Protein AF-A0A5D0RJW7-F1 (afdb_monomer)

Foldseek 3Di:
DDDDDPDDPVRVVQVVLLVVLVVVCVVQLQVLLQVLCVVPPQFFFKWKWKDDPPAHSQETAAIFTDTPDPVCRVVSRVSSVVSSVVVVHHHDHDPHDIDMDMDGDPRHDDPPPDDDDDDDDD

Secondary structure (DSSP, 8-state):
---PPPPPHHHHHHHHHHHHHHHHHHHHHHHHHHHHHHHSTTTEEEEEEEEETT--TTEESEEEEEES-TTTHHHHHHHHHHHHHHTTPEE---SS-EEEEEEEPTT---TT----------

Solvent-accessible surface area (backbone atoms only — not comparable to full-atom values): 7274 Å² total; per-residue (Å²): 132,87,83,70,78,78,79,51,71,68,56,52,52,50,54,50,49,42,52,51,32,52,54,49,50,52,54,51,52,46,52,51,44,53,54,48,31,72,75,38,71,71,36,48,36,31,39,30,44,26,34,36,88,87,47,55,64,56,40,34,31,48,68,47,57,40,50,76,48,78,84,52,35,63,61,51,29,56,51,51,50,51,53,42,40,74,74,63,40,42,80,55,75,62,101,62,76,65,51,77,50,77,45,74,47,90,85,33,82,68,89,80,82,81,74,80,85,74,88,75,91,129

Organism: NCBI:txid2603819

pLDDT: mean 83.65, std 17.97, range [31.31, 97.5]

Nearest PDB structures (foldseek):
  5h7f-assembly1_A  TM=4.406E-01  e=9.022E-01  Deinococcus radiodurans
  5khu-assembly1_T  TM=3.159E-01  e=3.337E+00  Homo sapiens
  8gkr-assembly1_A  TM=2.717E-01  e=6.418E+00  Homo sapiens
  4j9p-assembly1_A  TM=2.470E-01  e=7.809E+00  Homo sapiens

Mean predicted aligned error: 9.08 Å

Structure (mmCIF, N/CA/C/O backbone):
data_AF-A0A5D0RJW7-F1
#
_entry.id   AF-A0A5D0RJW7-F1
#
loop_
_atom_site.group_PDB
_atom_site.id
_atom_site.type_symbol
_atom_site.label_atom_id
_atom_site.label_alt_id
_atom_site.label_comp_id
_atom_site.label_asym_id
_atom_site.label_entity_id
_atom_site.label_seq_id
_atom_site.pdbx_PDB_ins_code
_atom_site.Cartn_x
_atom_site.Cartn_y
_atom_site.Cartn_z
_atom_site.occupancy
_atom_site.B_iso_or_equiv
_atom_site.auth_seq_id
_atom_site.auth_comp_id
_atom_site.auth_asym_id
_atom_site.auth_atom_id
_atom_site.pdbx_PDB_model_num
ATOM 1 N N . MET A 1 1 ? 12.163 27.882 -30.415 1.00 53.66 1 MET A N 1
ATOM 2 C CA . MET A 1 1 ? 11.330 26.665 -30.346 1.00 53.66 1 MET A CA 1
ATOM 3 C C . MET A 1 1 ? 12.284 25.539 -29.986 1.00 53.66 1 MET A C 1
ATOM 5 O O . MET A 1 1 ? 13.152 25.247 -30.793 1.00 53.66 1 MET A O 1
ATOM 9 N N . HIS A 1 2 ? 12.280 25.053 -28.742 1.00 59.81 2 HIS A N 1
ATOM 10 C CA . HIS A 1 2 ? 13.151 23.931 -28.382 1.00 59.81 2 HIS A CA 1
ATOM 11 C C . HIS A 1 2 ? 12.523 22.651 -28.927 1.00 59.81 2 HIS A C 1
ATOM 13 O O . HIS A 1 2 ? 11.509 22.196 -28.402 1.00 59.81 2 HIS A O 1
ATOM 19 N N . ASP A 1 3 ? 13.112 22.117 -29.996 1.00 64.56 3 ASP A N 1
ATOM 20 C CA . ASP A 1 3 ? 12.863 20.753 -30.449 1.00 64.56 3 ASP A CA 1
ATOM 21 C C . ASP A 1 3 ? 13.420 19.806 -29.385 1.00 64.56 3 ASP A C 1
ATOM 23 O O . ASP A 1 3 ? 14.631 19.616 -29.262 1.00 64.56 3 ASP A O 1
ATOM 27 N N . TYR A 1 4 ? 12.539 19.270 -28.544 1.00 67.06 4 TYR A N 1
ATOM 28 C CA . TYR A 1 4 ? 12.910 18.153 -27.689 1.00 67.06 4 TYR A CA 1
ATOM 29 C C . TYR A 1 4 ? 12.936 16.900 -28.561 1.00 67.06 4 TYR A C 1
ATOM 31 O O . TYR A 1 4 ? 11.936 16.624 -29.230 1.00 67.06 4 TYR A O 1
ATOM 39 N N . PRO A 1 5 ? 14.037 16.128 -28.563 1.00 74.12 5 PRO A N 1
ATOM 40 C CA . PRO A 1 5 ? 14.087 14.898 -29.333 1.00 74.12 5 PRO A CA 1
ATOM 41 C C . PRO A 1 5 ? 12.925 13.982 -28.916 1.00 74.12 5 PRO A C 1
ATOM 43 O O . PRO A 1 5 ? 12.584 13.919 -27.725 1.00 74.12 5 PRO A O 1
ATOM 46 N N . PRO A 1 6 ? 12.291 13.280 -29.872 1.00 78.88 6 PRO A N 1
ATOM 47 C CA . PRO A 1 6 ? 11.218 12.351 -29.558 1.00 78.88 6 PRO A CA 1
ATOM 48 C C . PRO A 1 6 ? 11.722 11.296 -28.568 1.00 78.88 6 PRO A C 1
ATOM 50 O O . PRO A 1 6 ? 12.858 10.828 -28.657 1.00 78.88 6 PRO A O 1
ATOM 53 N N . ARG A 1 7 ? 10.879 10.937 -27.592 1.00 84.06 7 ARG A N 1
ATOM 54 C CA . ARG A 1 7 ? 11.233 9.944 -26.566 1.00 84.06 7 ARG A CA 1
ATOM 55 C C . ARG A 1 7 ? 11.632 8.625 -27.228 1.00 84.06 7 ARG A C 1
ATOM 57 O O . ARG A 1 7 ? 10.926 8.150 -28.117 1.00 84.06 7 ARG A O 1
ATOM 64 N N . SER A 1 8 ? 12.725 8.022 -26.758 1.00 90.62 8 SER A N 1
ATOM 65 C CA . SER A 1 8 ? 13.155 6.710 -27.243 1.00 90.62 8 SER A CA 1
ATOM 66 C C . SER A 1 8 ? 12.098 5.634 -26.938 1.00 90.62 8 SER A C 1
ATOM 68 O O . SER A 1 8 ? 11.347 5.773 -25.964 1.00 90.62 8 SER A O 1
ATOM 70 N N . PRO A 1 9 ? 12.048 4.533 -27.711 1.00 91.50 9 PRO A N 1
ATOM 71 C CA . PRO A 1 9 ? 11.158 3.406 -27.422 1.00 91.50 9 PRO A CA 1
ATOM 72 C C . PRO A 1 9 ? 11.332 2.856 -26.001 1.00 91.50 9 PRO A C 1
ATOM 74 O O . PRO A 1 9 ? 10.349 2.560 -25.329 1.00 91.50 9 PRO A O 1
ATOM 77 N N . GLU A 1 10 ? 12.572 2.798 -25.511 1.00 90.38 10 GLU A N 1
ATOM 78 C CA . GLU A 1 10 ? 12.890 2.380 -24.141 1.00 90.38 10 GLU A CA 1
ATOM 79 C C . GLU A 1 10 ? 12.276 3.314 -23.095 1.00 90.38 10 GLU A C 1
ATOM 81 O O . GLU A 1 10 ? 11.692 2.855 -22.115 1.00 90.38 10 GLU A O 1
ATOM 86 N N . THR A 1 11 ? 12.341 4.629 -23.330 1.00 90.25 11 THR A N 1
ATOM 87 C CA . THR A 1 11 ? 11.723 5.625 -22.444 1.00 90.25 11 THR A CA 1
ATOM 88 C C . THR A 1 11 ? 10.208 5.449 -22.413 1.00 90.25 11 THR A C 1
ATOM 90 O O . THR A 1 11 ? 9.604 5.478 -21.343 1.00 90.25 11 THR A O 1
ATOM 93 N N . LEU A 1 12 ? 9.579 5.238 -23.572 1.00 91.62 12 LEU A N 1
ATOM 94 C CA . LEU A 1 12 ? 8.136 5.006 -23.655 1.00 91.62 12 LEU A CA 1
ATOM 95 C C . LEU A 1 12 ? 7.730 3.713 -22.936 1.00 91.62 12 LEU A C 1
ATOM 97 O O . LEU A 1 12 ? 6.755 3.716 -22.186 1.00 91.62 12 LEU A O 1
ATOM 101 N N . ALA A 1 13 ? 8.502 2.637 -23.102 1.00 92.00 13 ALA A N 1
ATOM 102 C CA . ALA A 1 13 ? 8.278 1.376 -22.405 1.00 92.00 13 ALA A CA 1
ATOM 103 C C . ALA A 1 13 ? 8.432 1.527 -20.882 1.00 92.00 13 ALA A C 1
ATOM 105 O O . ALA A 1 13 ? 7.608 1.014 -20.127 1.00 92.00 13 ALA A O 1
ATOM 106 N N . ALA A 1 14 ? 9.443 2.264 -20.412 1.00 89.62 14 ALA A N 1
ATOM 107 C CA . ALA A 1 14 ? 9.614 2.571 -18.993 1.00 89.62 14 ALA A CA 1
ATOM 108 C C . ALA A 1 14 ? 8.425 3.369 -18.436 1.00 89.62 14 ALA A C 1
ATOM 110 O O . ALA A 1 14 ? 7.860 2.984 -17.418 1.00 89.62 14 ALA A O 1
ATOM 111 N N . MET A 1 15 ? 7.977 4.413 -19.141 1.00 90.75 15 MET A N 1
ATOM 112 C CA . MET A 1 15 ? 6.802 5.196 -18.743 1.00 90.75 15 MET A CA 1
ATOM 113 C C . MET A 1 15 ? 5.535 4.340 -18.639 1.00 90.75 15 MET A C 1
ATOM 115 O O . MET A 1 15 ? 4.738 4.534 -17.718 1.00 90.75 15 MET A O 1
ATOM 119 N N . GLU A 1 16 ? 5.336 3.400 -19.566 1.00 92.38 16 GLU A N 1
ATOM 120 C CA . GLU A 1 16 ? 4.169 2.519 -19.537 1.00 92.38 16 GLU A CA 1
ATOM 121 C C . GLU A 1 16 ? 4.241 1.515 -18.382 1.00 92.38 16 GLU A C 1
ATOM 123 O O . GLU A 1 16 ? 3.237 1.317 -17.698 1.00 92.38 16 GLU A O 1
ATOM 128 N N . ARG A 1 17 ? 5.425 0.962 -18.077 1.00 92.50 17 ARG A N 1
ATOM 129 C CA . ARG A 1 17 ? 5.624 0.119 -16.883 1.00 92.50 17 ARG A CA 1
ATOM 130 C C . ARG A 1 17 ? 5.322 0.879 -15.596 1.00 92.50 17 ARG A C 1
ATOM 132 O O . ARG A 1 17 ? 4.529 0.400 -14.787 1.00 92.50 17 ARG A O 1
ATOM 139 N N . THR A 1 18 ? 5.831 2.100 -15.452 1.00 90.69 18 THR A N 1
ATOM 140 C CA . THR A 1 18 ? 5.548 2.941 -14.282 1.00 90.69 18 THR A CA 1
ATOM 141 C C . THR A 1 18 ? 4.065 3.281 -14.163 1.00 90.69 18 THR A C 1
ATOM 143 O O . THR A 1 18 ? 3.506 3.262 -13.063 1.00 90.69 18 THR A O 1
ATOM 146 N N . ARG A 1 19 ? 3.381 3.550 -15.283 1.00 91.00 19 ARG A N 1
ATOM 147 C CA .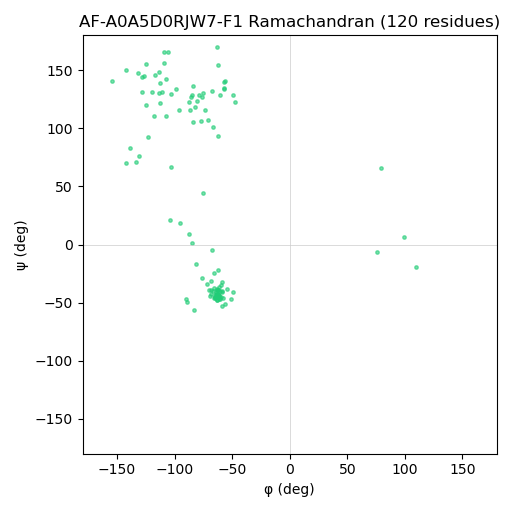 ARG A 1 19 ? 1.929 3.771 -15.292 1.00 91.00 19 ARG A CA 1
ATOM 148 C C . ARG A 1 19 ? 1.166 2.512 -14.879 1.00 91.00 19 ARG A C 1
ATOM 150 O O . ARG A 1 19 ? 0.229 2.615 -14.087 1.00 91.00 19 ARG A O 1
ATOM 157 N N . ALA A 1 20 ? 1.541 1.349 -15.406 1.00 94.25 20 ALA A N 1
ATOM 158 C CA . ALA A 1 20 ? 0.926 0.073 -15.057 1.00 94.25 20 ALA A CA 1
ATOM 159 C C . ALA A 1 20 ? 1.111 -0.238 -13.566 1.00 94.25 20 ALA A C 1
ATOM 161 O O . ALA A 1 20 ? 0.139 -0.554 -12.880 1.00 94.25 20 ALA A O 1
ATOM 162 N N . ALA A 1 21 ? 2.320 -0.041 -13.040 1.00 93.44 21 ALA A N 1
ATOM 163 C CA . ALA A 1 21 ? 2.610 -0.215 -11.625 1.00 93.44 21 ALA A CA 1
ATOM 164 C C . ALA A 1 21 ? 1.817 0.769 -10.748 1.00 93.44 21 ALA A C 1
ATOM 166 O O . ALA A 1 21 ? 1.274 0.374 -9.722 1.00 93.44 21 ALA A O 1
ATOM 167 N N . GLY A 1 22 ? 1.655 2.026 -11.176 1.00 92.38 22 GLY A N 1
ATOM 168 C CA . GLY A 1 22 ? 0.793 2.995 -10.492 1.00 92.38 22 GLY A CA 1
ATOM 169 C C . GLY A 1 22 ? -0.662 2.526 -10.375 1.00 92.38 22 GLY A C 1
ATOM 170 O O . GLY A 1 22 ? -1.231 2.569 -9.287 1.00 92.38 22 GLY A O 1
ATOM 171 N N . LYS A 1 23 ? -1.243 2.003 -11.462 1.00 94.19 23 LYS A N 1
ATOM 172 C CA . LYS A 1 23 ? -2.606 1.438 -11.448 1.00 94.19 23 LYS A CA 1
ATOM 173 C C . LYS A 1 23 ? -2.715 0.209 -10.544 1.00 94.19 23 LYS A C 1
ATOM 175 O O . LYS A 1 23 ? -3.700 0.073 -9.822 1.00 94.19 23 LYS A O 1
ATOM 180 N N . GLN A 1 24 ? -1.710 -0.667 -10.567 1.00 95.94 24 GLN A N 1
ATOM 181 C CA . GLN A 1 24 ? -1.676 -1.839 -9.694 1.00 95.94 24 GLN A CA 1
ATOM 182 C C . GLN A 1 24 ? -1.614 -1.423 -8.221 1.00 95.94 24 GLN A C 1
ATOM 184 O O . GLN A 1 24 ? -2.369 -1.947 -7.406 1.00 95.94 24 GLN A O 1
ATOM 189 N N . LEU A 1 25 ? -0.787 -0.426 -7.890 1.00 95.00 25 LEU A N 1
ATOM 190 C CA . LEU A 1 25 ? -0.703 0.105 -6.534 1.00 95.00 25 LEU A CA 1
ATOM 191 C C . LEU A 1 25 ? -2.049 0.642 -6.055 1.00 95.00 25 LEU A C 1
ATOM 193 O O . LEU A 1 25 ? -2.414 0.433 -4.901 1.00 95.00 25 LEU A O 1
ATOM 197 N N . GLU A 1 26 ? -2.786 1.338 -6.921 1.00 94.38 26 GLU A N 1
ATOM 198 C CA . GLU A 1 26 ? -4.112 1.844 -6.578 1.00 94.38 26 GLU A CA 1
ATOM 199 C C . GLU A 1 26 ? -5.094 0.717 -6.252 1.00 94.38 26 GLU A C 1
ATOM 201 O O . GLU A 1 26 ? -5.802 0.792 -5.243 1.00 94.38 26 GLU A O 1
ATOM 206 N N . ALA A 1 27 ? -5.107 -0.340 -7.066 1.00 95.31 27 ALA A N 1
ATOM 207 C CA . ALA A 1 27 ? -5.948 -1.509 -6.840 1.00 95.31 27 ALA A CA 1
ATOM 208 C C . ALA A 1 27 ? -5.582 -2.233 -5.533 1.00 95.31 27 ALA A C 1
ATOM 210 O O . ALA A 1 27 ? -6.458 -2.505 -4.706 1.00 95.31 27 ALA A O 1
ATOM 211 N N . ASP A 1 28 ? -4.292 -2.477 -5.307 1.00 96.44 28 ASP A N 1
ATOM 212 C CA . ASP A 1 28 ? -3.785 -3.174 -4.125 1.00 96.44 28 ASP A CA 1
ATOM 213 C C . ASP A 1 28 ? -4.028 -2.371 -2.845 1.00 96.44 28 ASP A C 1
ATOM 215 O O . ASP A 1 28 ? -4.530 -2.898 -1.850 1.00 96.44 28 ASP A O 1
ATOM 219 N N . ALA A 1 29 ? -3.732 -1.070 -2.863 1.00 95.19 29 ALA A N 1
ATOM 220 C CA . ALA A 1 29 ? -3.955 -0.192 -1.721 1.00 95.19 29 ALA A CA 1
ATOM 221 C C . ALA A 1 29 ? -5.445 -0.081 -1.373 1.00 95.19 29 ALA A C 1
ATOM 223 O O . ALA A 1 29 ? -5.799 -0.075 -0.190 1.00 95.19 29 ALA A O 1
ATOM 224 N N . LEU A 1 30 ? -6.327 -0.044 -2.377 1.00 94.38 30 LEU A N 1
ATOM 225 C CA . LEU A 1 30 ? -7.770 -0.079 -2.164 1.00 94.38 30 LEU A CA 1
ATOM 226 C C . LEU A 1 30 ? -8.217 -1.409 -1.543 1.00 94.38 30 LEU A C 1
ATOM 228 O O . LEU A 1 30 ? -8.969 -1.395 -0.566 1.00 94.38 30 LEU A O 1
ATOM 232 N N . ALA A 1 31 ? -7.736 -2.544 -2.055 1.00 95.06 31 ALA A N 1
ATOM 233 C CA . ALA A 1 31 ? -8.047 -3.864 -1.509 1.00 95.06 31 ALA A CA 1
ATOM 234 C C . ALA A 1 31 ? -7.594 -3.991 -0.044 1.00 95.06 31 ALA A C 1
ATOM 236 O O . ALA A 1 31 ? -8.374 -4.406 0.818 1.00 95.06 31 ALA A O 1
ATOM 237 N N . VAL A 1 32 ? -6.374 -3.541 0.267 1.00 95.31 32 VAL A N 1
ATOM 238 C CA . VAL A 1 32 ? -5.844 -3.494 1.637 1.00 95.31 32 VAL A CA 1
ATOM 239 C C . VAL A 1 32 ? -6.690 -2.575 2.520 1.00 95.31 32 VAL A C 1
ATOM 241 O O . VAL A 1 32 ? -7.027 -2.955 3.641 1.00 95.31 32 VAL A O 1
ATOM 244 N N . ALA A 1 33 ? -7.084 -1.393 2.040 1.00 93.69 33 ALA A N 1
ATOM 245 C CA . ALA A 1 33 ? -7.927 -0.472 2.802 1.00 93.69 33 ALA A CA 1
ATOM 246 C C . ALA A 1 33 ? -9.302 -1.078 3.13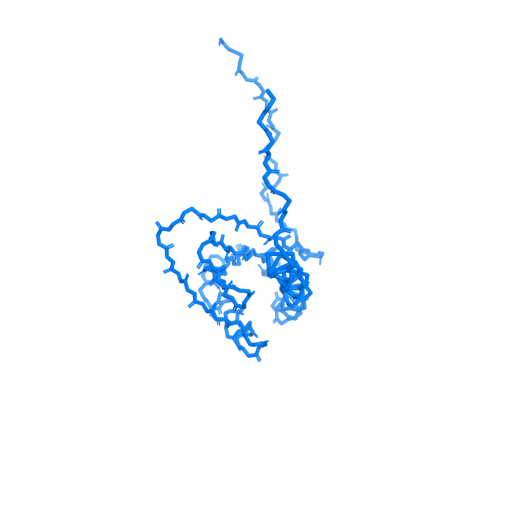6 1.00 93.69 33 ALA A C 1
ATOM 248 O O . ALA A 1 33 ? -9.754 -0.966 4.278 1.00 93.69 33 ALA A O 1
ATOM 249 N N . ILE A 1 34 ? -9.945 -1.752 2.176 1.00 92.75 34 ILE A N 1
ATOM 250 C CA . ILE A 1 34 ? -11.228 -2.447 2.374 1.00 92.75 34 ILE A CA 1
ATOM 251 C C . ILE A 1 34 ? -11.070 -3.578 3.394 1.00 92.75 34 ILE A C 1
ATOM 253 O O . ILE A 1 34 ? -11.849 -3.673 4.344 1.00 92.75 34 ILE A O 1
ATOM 257 N N . TRP A 1 35 ? -10.040 -4.408 3.240 1.00 94.44 35 TRP A N 1
ATOM 258 C CA . TRP A 1 35 ? -9.773 -5.519 4.149 1.00 94.44 35 TRP A CA 1
ATOM 259 C C . TRP A 1 35 ? -9.474 -5.047 5.579 1.00 94.44 35 TRP A C 1
ATOM 261 O O . TRP A 1 35 ? -10.023 -5.589 6.541 1.00 94.44 35 TRP A O 1
ATOM 271 N N . LEU A 1 36 ? -8.665 -3.995 5.744 1.00 93.25 36 LEU A N 1
ATOM 272 C CA . LEU A 1 36 ? -8.397 -3.389 7.051 1.00 93.25 36 LEU A CA 1
ATOM 273 C C . LEU A 1 36 ? -9.671 -2.817 7.676 1.00 93.25 36 LEU A C 1
ATOM 275 O O . LEU A 1 36 ? -9.915 -3.029 8.861 1.00 93.25 36 LEU A O 1
ATOM 279 N N . ALA A 1 37 ? -10.505 -2.131 6.896 1.00 91.25 37 ALA A N 1
ATOM 280 C CA . ALA A 1 37 ? -11.769 -1.597 7.387 1.00 91.25 37 ALA A CA 1
ATOM 281 C C . ALA A 1 37 ? -12.731 -2.689 7.867 1.00 91.25 37 ALA A C 1
ATOM 283 O O . ALA A 1 37 ? -13.379 -2.510 8.896 1.00 91.25 37 ALA A O 1
ATOM 284 N N . ALA A 1 38 ? -12.788 -3.827 7.171 1.00 90.50 38 ALA A N 1
ATOM 285 C CA . ALA A 1 38 ? -13.583 -4.977 7.593 1.00 90.50 38 ALA A CA 1
ATOM 286 C C . ALA A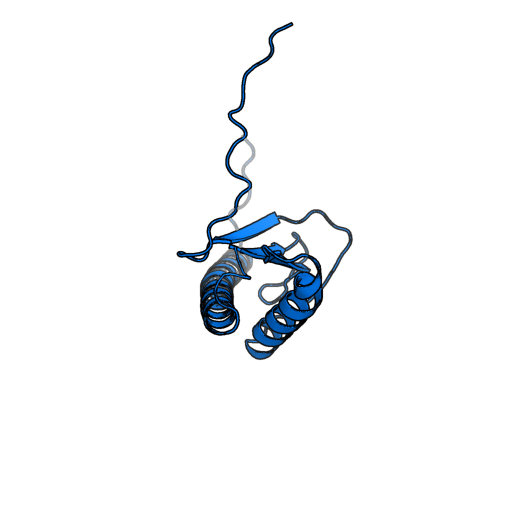 1 38 ? -13.056 -5.602 8.898 1.00 90.50 38 ALA A C 1
ATOM 288 O O . ALA A 1 38 ? -13.839 -6.016 9.748 1.00 90.50 38 ALA A O 1
ATOM 289 N N . ARG A 1 39 ? -11.729 -5.641 9.086 1.00 89.62 39 ARG A N 1
ATOM 290 C CA . ARG A 1 39 ? -11.087 -6.190 10.297 1.00 89.62 39 ARG A CA 1
ATOM 291 C C . ARG A 1 39 ? -11.156 -5.272 11.508 1.00 89.62 39 ARG A C 1
ATOM 293 O O . ARG A 1 39 ? -11.108 -5.752 12.636 1.00 89.62 39 ARG A O 1
ATOM 300 N N . THR A 1 40 ? -11.210 -3.965 11.283 1.00 86.12 40 THR A N 1
ATOM 301 C CA . THR A 1 40 ? -11.283 -2.951 12.340 1.00 86.12 40 THR A CA 1
ATOM 302 C C . THR A 1 40 ? -12.369 -1.921 12.013 1.00 86.12 40 THR A C 1
ATOM 304 O O . THR A 1 40 ? -12.040 -0.782 11.651 1.00 86.12 40 THR A O 1
ATOM 307 N N . PRO A 1 41 ? -13.661 -2.302 12.100 1.00 86.56 41 PRO A N 1
ATOM 308 C CA . PRO A 1 41 ? -14.764 -1.415 11.748 1.00 86.56 41 PRO A CA 1
ATOM 309 C C . PRO A 1 41 ? -14.727 -0.114 12.554 1.00 86.56 41 PRO A C 1
ATOM 311 O O . PRO A 1 41 ? -14.515 -0.127 13.762 1.00 86.56 41 PRO A O 1
ATOM 314 N N . GLY A 1 42 ? -14.908 1.022 11.876 1.00 84.62 42 GLY A N 1
ATOM 315 C CA . GLY A 1 42 ? -14.944 2.348 12.509 1.00 84.62 42 GLY A CA 1
ATOM 316 C C . GLY A 1 42 ? -13.586 2.927 12.934 1.00 84.62 42 GLY A C 1
ATOM 317 O O . GLY A 1 42 ? -13.529 4.096 13.315 1.00 84.62 42 GLY A O 1
ATOM 318 N N . ILE A 1 43 ? -12.493 2.161 12.828 1.00 89.56 43 ILE A N 1
ATOM 319 C CA . ILE A 1 43 ? -11.149 2.624 13.208 1.00 89.56 43 ILE A CA 1
ATOM 320 C C . ILE A 1 43 ? -10.438 3.299 12.030 1.00 89.56 43 ILE A C 1
ATOM 322 O O . ILE A 1 43 ? -9.907 4.399 12.179 1.00 89.56 43 ILE A O 1
ATOM 326 N N . LEU A 1 44 ? -10.415 2.663 10.854 1.00 90.25 44 LEU A N 1
ATOM 327 C CA . LEU A 1 44 ? -9.748 3.200 9.663 1.00 90.25 44 LEU A CA 1
ATOM 328 C C . LEU A 1 44 ? -10.642 4.216 8.939 1.00 90.25 44 LEU A C 1
ATOM 330 O O . LEU A 1 44 ? -11.693 3.860 8.416 1.00 90.25 44 LEU A O 1
ATOM 334 N N . VAL A 1 45 ? -10.188 5.466 8.842 1.00 88.12 45 VAL A N 1
ATOM 335 C CA . VAL A 1 45 ? -10.866 6.535 8.087 1.00 88.12 45 VAL A CA 1
ATOM 336 C C . VAL A 1 45 ? -10.383 6.572 6.638 1.00 88.12 45 VAL A C 1
ATOM 338 O O . VAL A 1 45 ? -11.170 6.681 5.693 1.00 88.12 45 VAL A O 1
ATOM 341 N N . ARG A 1 46 ? -9.063 6.511 6.453 1.00 91.50 46 ARG A N 1
ATOM 342 C CA . ARG A 1 46 ? -8.408 6.615 5.147 1.00 91.50 46 ARG A CA 1
ATOM 343 C C . ARG A 1 46 ? -7.062 5.910 5.186 1.00 91.50 46 ARG A C 1
ATOM 345 O O . ARG A 1 46 ? -6.336 6.043 6.168 1.00 91.50 46 ARG A O 1
ATOM 352 N N . LEU A 1 47 ? -6.709 5.222 4.110 1.00 94.75 47 LEU A N 1
ATOM 353 C CA . LEU A 1 47 ? -5.352 4.735 3.890 1.00 94.75 47 LEU A CA 1
ATOM 354 C C . LEU A 1 47 ? -4.668 5.641 2.870 1.00 94.75 47 LEU A C 1
ATOM 356 O O . LEU A 1 47 ? -5.241 5.937 1.825 1.00 94.75 47 LEU A O 1
ATOM 360 N N . GLU A 1 48 ? -3.473 6.114 3.186 1.00 95.69 48 GLU A N 1
ATOM 361 C CA . GLU A 1 48 ? -2.665 6.928 2.287 1.00 95.69 48 GLU A CA 1
ATOM 362 C C . GLU A 1 48 ? -1.341 6.217 2.014 1.00 95.69 48 GLU A C 1
ATOM 364 O O . GLU A 1 48 ? -0.682 5.750 2.943 1.00 95.69 48 GLU A O 1
ATOM 369 N N . ILE A 1 49 ? -0.974 6.121 0.740 1.00 95.56 49 ILE A N 1
ATOM 370 C CA . ILE A 1 49 ? 0.299 5.574 0.279 1.00 95.56 49 ILE A CA 1
ATOM 371 C C . ILE A 1 49 ? 1.115 6.726 -0.283 1.00 95.56 49 ILE A C 1
ATOM 373 O O . ILE A 1 49 ? 0.607 7.511 -1.081 1.00 95.56 49 ILE A O 1
ATOM 377 N N . GLN A 1 50 ? 2.366 6.832 0.140 1.00 94.12 50 GLN A N 1
ATOM 378 C CA . GLN A 1 50 ? 3.283 7.877 -0.293 1.00 94.12 50 GLN A CA 1
ATOM 379 C C . GLN A 1 50 ? 4.411 7.269 -1.119 1.00 94.12 50 GLN A C 1
ATOM 381 O O . GLN A 1 50 ? 4.948 6.219 -0.759 1.00 94.12 50 GLN A O 1
ATOM 386 N N . ARG A 1 51 ? 4.788 7.942 -2.204 1.00 92.62 51 ARG A N 1
ATOM 387 C CA . ARG A 1 51 ? 5.929 7.597 -3.063 1.00 92.62 51 ARG A CA 1
ATOM 388 C C . ARG A 1 51 ? 6.766 8.842 -3.306 1.00 92.62 51 ARG A C 1
ATOM 390 O O . ARG A 1 51 ? 6.222 9.938 -3.383 1.00 92.62 51 ARG A O 1
ATOM 397 N N . HIS A 1 52 ? 8.073 8.679 -3.453 1.00 90.31 52 HIS A N 1
ATOM 398 C CA . HIS A 1 52 ? 8.957 9.741 -3.933 1.00 90.31 52 HIS A CA 1
ATOM 399 C C . HIS A 1 52 ? 9.383 9.462 -5.376 1.00 90.31 52 HIS A C 1
ATOM 401 O O . HIS A 1 52 ? 9.246 8.346 -5.873 1.00 90.31 52 HIS A O 1
ATOM 407 N N . HIS A 1 53 ? 9.947 10.461 -6.054 1.00 83.62 53 HIS A N 1
ATOM 408 C CA . HIS A 1 53 ? 10.373 10.328 -7.455 1.00 83.62 53 HIS A CA 1
ATOM 409 C C . HIS A 1 53 ? 11.474 9.278 -7.690 1.00 83.62 53 HIS A C 1
ATOM 411 O O . HIS A 1 53 ? 11.603 8.788 -8.801 1.00 83.62 53 HIS A O 1
ATOM 417 N N . GLY A 1 54 ? 12.244 8.918 -6.657 1.00 86.12 54 GLY A N 1
ATOM 418 C CA . GLY A 1 54 ? 13.245 7.840 -6.721 1.00 86.12 54 GLY A CA 1
ATOM 419 C C . GLY A 1 54 ? 12.724 6.428 -6.417 1.00 86.12 54 GLY A C 1
ATOM 420 O O . GLY A 1 54 ? 13.540 5.545 -6.175 1.00 86.12 54 GLY A O 1
ATOM 421 N N . CYS A 1 55 ? 11.404 6.233 -6.305 1.00 89.19 55 CYS A N 1
ATOM 422 C CA . CYS A 1 55 ? 10.833 4.898 -6.144 1.00 89.19 55 CYS A CA 1
ATOM 423 C C . CYS A 1 55 ? 10.797 4.202 -7.505 1.00 89.19 55 CYS A C 1
ATOM 425 O O . CYS A 1 55 ? 10.206 4.734 -8.446 1.00 89.19 55 CYS A O 1
ATOM 427 N N . GLU A 1 56 ? 11.332 2.990 -7.565 1.00 92.50 56 GLU A N 1
ATOM 428 C CA . GLU A 1 56 ? 11.105 2.076 -8.681 1.00 92.50 56 GLU A CA 1
ATOM 429 C C . GLU A 1 56 ? 9.621 1.683 -8.780 1.00 92.50 56 GLU A C 1
ATOM 431 O O . GLU A 1 56 ? 8.808 1.951 -7.882 1.00 92.50 56 GLU A O 1
ATOM 436 N N . ASP A 1 57 ? 9.259 1.021 -9.880 1.00 93.00 57 ASP A N 1
ATOM 437 C CA . ASP A 1 57 ? 7.880 0.653 -10.215 1.00 93.00 57 ASP A CA 1
ATOM 438 C C . ASP A 1 57 ? 7.138 -0.033 -9.051 1.00 93.00 57 ASP A C 1
ATOM 440 O O . ASP A 1 57 ? 5.998 0.334 -8.769 1.00 93.00 57 ASP A O 1
ATOM 444 N N . HIS A 1 58 ? 7.803 -0.929 -8.312 1.00 94.00 58 HIS A N 1
ATOM 445 C CA . HIS A 1 58 ? 7.236 -1.681 -7.178 1.00 94.00 58 HIS A CA 1
ATOM 446 C C . HIS A 1 58 ? 7.680 -1.184 -5.788 1.00 94.00 58 HIS A C 1
ATOM 448 O O . HIS A 1 58 ? 7.597 -1.912 -4.795 1.00 94.00 58 HIS A O 1
ATOM 454 N N . GLU A 1 59 ? 8.143 0.064 -5.690 1.00 95.38 59 GLU A N 1
ATOM 455 C CA . GLU A 1 59 ? 8.564 0.685 -4.432 1.00 95.38 59 GLU A CA 1
ATOM 456 C C . GLU A 1 59 ? 7.565 1.739 -3.931 1.00 95.38 59 GLU A C 1
ATOM 458 O O . GLU A 1 59 ? 6.998 2.539 -4.688 1.00 95.38 59 GLU A O 1
ATOM 463 N N . ILE A 1 60 ? 7.398 1.770 -2.610 1.00 95.06 60 ILE A N 1
ATOM 464 C CA . ILE A 1 60 ? 6.604 2.747 -1.866 1.00 95.06 60 ILE A CA 1
ATOM 465 C C . ILE A 1 60 ? 7.436 3.351 -0.735 1.00 95.06 60 ILE A C 1
ATOM 467 O O . ILE A 1 60 ? 8.228 2.662 -0.099 1.00 95.06 60 ILE A O 1
ATOM 471 N N . ALA A 1 61 ? 7.248 4.637 -0.449 1.00 94.56 61 ALA A N 1
ATOM 472 C CA . ALA A 1 61 ? 8.004 5.321 0.597 1.00 94.56 61 ALA A CA 1
ATOM 473 C C . ALA A 1 61 ? 7.378 5.088 1.977 1.00 94.56 61 ALA A C 1
ATOM 475 O O . ALA A 1 61 ? 8.026 4.581 2.893 1.00 94.56 61 ALA A O 1
ATOM 476 N N . TYR A 1 62 ? 6.093 5.427 2.121 1.00 94.56 62 TYR A N 1
ATOM 477 C CA . TYR A 1 62 ? 5.390 5.341 3.400 1.00 94.56 62 TYR A CA 1
ATOM 478 C C . TYR A 1 62 ? 3.946 4.872 3.247 1.00 94.56 62 TYR A C 1
ATOM 480 O O . TYR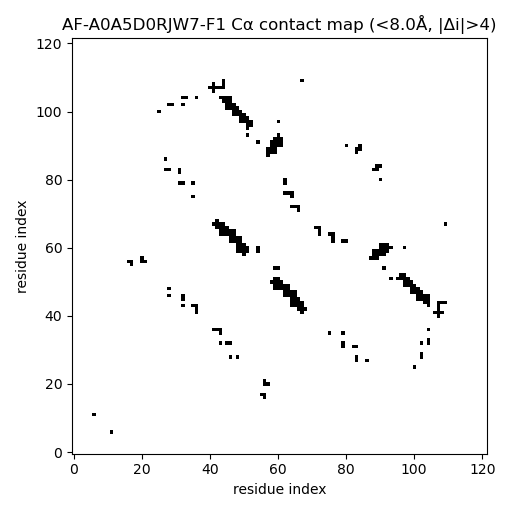 A 1 62 ? 3.266 5.175 2.268 1.00 94.56 62 TYR A O 1
ATOM 488 N N . VAL A 1 63 ? 3.458 4.199 4.289 1.00 95.88 63 VAL A N 1
ATOM 489 C CA . VAL A 1 63 ? 2.044 3.864 4.473 1.00 95.88 63 VAL A CA 1
ATOM 490 C C . VAL A 1 63 ? 1.513 4.650 5.664 1.00 95.88 63 VAL A C 1
ATOM 492 O O . VAL A 1 63 ? 2.018 4.554 6.787 1.00 95.88 63 VAL A O 1
ATOM 495 N N . VAL A 1 64 ? 0.480 5.450 5.430 1.00 95.00 64 VAL A N 1
ATOM 496 C CA . VAL A 1 64 ? -0.069 6.395 6.400 1.00 95.00 64 VAL A CA 1
ATOM 497 C C . VAL A 1 64 ? -1.554 6.096 6.610 1.00 95.00 64 VAL A C 1
ATOM 499 O O . VAL A 1 64 ? -2.415 6.617 5.900 1.00 95.00 64 VAL A O 1
ATOM 502 N N . PRO A 1 65 ? -1.900 5.263 7.605 1.00 94.12 65 PRO A N 1
ATOM 503 C CA . PRO A 1 65 ? -3.287 5.110 8.002 1.00 94.12 65 PRO A CA 1
ATOM 504 C C . PRO A 1 65 ? -3.734 6.336 8.802 1.00 94.12 65 PRO A C 1
ATOM 506 O O . PRO A 1 65 ? -3.088 6.758 9.771 1.00 94.12 65 PRO A O 1
ATOM 509 N N . HIS A 1 66 ? -4.877 6.878 8.404 1.00 93.38 66 HIS A N 1
ATOM 510 C CA . HIS A 1 66 ? -5.643 7.868 9.145 1.00 93.38 66 HIS A CA 1
ATOM 511 C C . HIS A 1 66 ? -6.713 7.119 9.926 1.00 93.38 66 HIS A C 1
ATOM 513 O O . HIS A 1 66 ? -7.579 6.467 9.339 1.00 93.38 66 HIS A O 1
ATOM 519 N N . VAL A 1 67 ? -6.621 7.183 11.249 1.00 92.69 67 VAL A N 1
ATOM 520 C CA . VAL A 1 67 ? -7.458 6.411 12.171 1.00 92.69 67 VAL A CA 1
ATOM 521 C C . VAL A 1 67 ? -8.157 7.333 13.156 1.00 92.69 67 VAL A C 1
ATOM 523 O O . VAL A 1 67 ? -7.659 8.420 13.447 1.00 92.69 67 VAL A O 1
ATOM 526 N N . THR A 1 68 ? -9.288 6.887 13.688 1.00 89.00 68 THR A N 1
ATOM 527 C CA . THR A 1 68 ? -10.001 7.582 14.768 1.00 89.00 68 THR A CA 1
ATOM 528 C C . THR A 1 68 ? -9.259 7.471 16.104 1.00 89.00 68 THR A C 1
ATOM 530 O O . THR A 1 68 ? -9.217 8.429 16.870 1.00 89.00 68 THR A O 1
ATOM 533 N N . GLU A 1 69 ? -8.590 6.342 16.354 1.00 89.69 69 GLU A N 1
ATOM 534 C CA . GLU A 1 69 ? -7.864 6.070 17.597 1.00 89.69 69 GLU A CA 1
ATOM 535 C C . GLU A 1 69 ? -6.344 6.124 17.401 1.00 89.69 69 GLU A C 1
ATOM 537 O O . GLU A 1 69 ? -5.726 5.248 16.796 1.00 89.69 69 GLU A O 1
ATOM 542 N N . ARG A 1 70 ? -5.680 7.134 17.971 1.00 86.50 70 ARG A N 1
ATOM 543 C CA . ARG A 1 70 ? -4.232 7.334 17.770 1.00 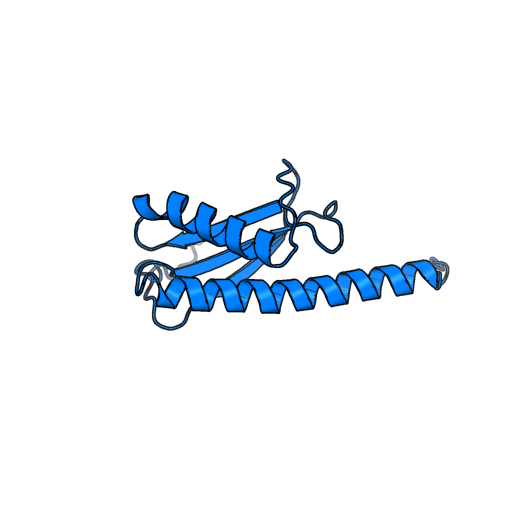86.50 70 ARG A CA 1
ATOM 544 C C . ARG A 1 70 ? -3.374 6.137 18.208 1.00 86.50 70 ARG A C 1
ATOM 546 O O . ARG A 1 70 ? -2.335 5.886 17.597 1.00 86.50 70 ARG A O 1
ATOM 553 N N . GLN A 1 71 ? -3.794 5.406 19.241 1.00 88.00 71 GLN A N 1
ATOM 554 C CA . GLN A 1 71 ? -3.051 4.263 19.784 1.00 88.00 71 GLN A CA 1
ATOM 555 C C . GLN A 1 71 ? -3.014 3.075 18.808 1.00 88.00 71 GLN A C 1
ATOM 557 O O . GLN A 1 71 ? -2.008 2.369 18.726 1.00 88.00 71 GLN A O 1
ATOM 562 N N . THR A 1 72 ? -4.058 2.896 17.993 1.00 87.81 72 THR A N 1
ATOM 563 C CA . THR A 1 72 ? -4.147 1.790 17.026 1.00 87.81 72 THR A CA 1
ATOM 564 C C . THR A 1 72 ? -3.377 2.075 15.737 1.00 87.81 72 THR A C 1
ATOM 566 O O . THR A 1 72 ? -3.008 1.140 15.023 1.00 87.81 72 THR A O 1
ATOM 569 N N . ARG A 1 73 ? -3.027 3.345 15.474 1.00 92.50 73 ARG A N 1
ATOM 570 C CA . ARG A 1 73 ? -2.322 3.790 14.259 1.00 92.50 73 ARG A CA 1
ATOM 571 C C . ARG A 1 73 ? -1.064 2.980 13.958 1.00 92.50 73 ARG A C 1
ATOM 573 O O . ARG A 1 73 ? -0.863 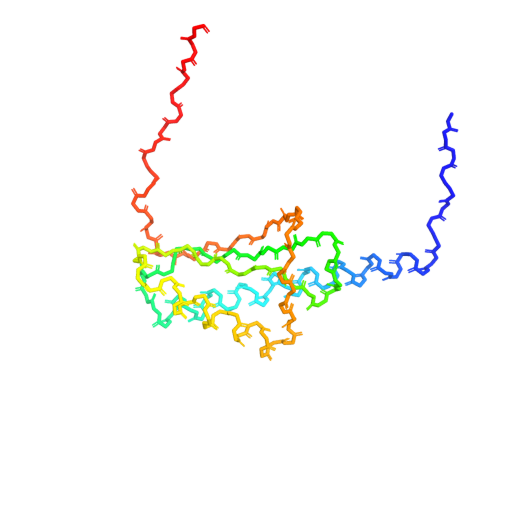2.583 12.815 1.00 92.50 73 ARG A O 1
ATOM 580 N N . ARG A 1 74 ? -0.207 2.738 14.959 1.00 92.56 74 ARG A N 1
ATOM 581 C CA . ARG A 1 74 ? 1.061 2.002 14.770 1.00 92.56 74 ARG A CA 1
ATOM 582 C C . ARG A 1 74 ? 0.812 0.552 14.356 1.00 92.56 74 ARG A C 1
ATOM 584 O O . ARG A 1 74 ? 1.426 0.075 13.408 1.00 92.56 74 ARG A O 1
ATOM 591 N N . LYS A 1 75 ? -0.126 -0.119 15.028 1.00 92.94 75 LYS A N 1
ATOM 592 C CA . LYS A 1 75 ? -0.506 -1.505 14.729 1.00 92.94 75 LYS A CA 1
ATOM 593 C C . LYS A 1 75 ? -1.133 -1.621 13.340 1.00 92.94 75 LYS A C 1
ATOM 595 O O . LYS A 1 75 ? -0.789 -2.524 12.579 1.00 92.94 75 LYS A O 1
ATOM 600 N N . LEU A 1 76 ? -2.020 -0.689 12.997 1.00 93.56 76 LEU A N 1
ATOM 601 C CA . LEU A 1 76 ? -2.695 -0.682 11.706 1.00 93.56 76 LEU A CA 1
ATOM 602 C C . LEU A 1 76 ? -1.722 -0.375 10.563 1.00 93.56 76 LEU A C 1
ATOM 604 O O . LEU A 1 76 ? -1.779 -1.035 9.532 1.00 93.56 76 LEU A O 1
ATOM 608 N N . ARG A 1 77 ? -0.773 0.544 10.783 1.00 96.12 77 ARG A N 1
ATOM 609 C CA . ARG A 1 77 ? 0.315 0.830 9.840 1.00 96.12 77 ARG A CA 1
ATOM 610 C C . ARG A 1 77 ? 1.150 -0.416 9.571 1.00 96.12 77 ARG A C 1
ATOM 612 O O . ARG A 1 77 ? 1.261 -0.805 8.419 1.00 96.12 77 ARG A O 1
ATOM 619 N N . ALA A 1 78 ? 1.646 -1.078 10.616 1.00 95.94 78 ALA A N 1
ATOM 620 C CA . ALA A 1 78 ? 2.437 -2.299 10.462 1.00 95.94 78 ALA A CA 1
ATOM 621 C C . ALA A 1 78 ? 1.659 -3.415 9.739 1.00 95.94 78 ALA A C 1
ATOM 623 O O . ALA A 1 78 ? 2.228 -4.183 8.969 1.00 95.94 78 ALA A O 1
ATOM 624 N N . THR A 1 79 ? 0.345 -3.503 9.966 1.00 96.31 79 THR A N 1
ATOM 625 C CA . THR A 1 79 ? -0.515 -4.477 9.277 1.00 96.31 79 THR A CA 1
ATOM 626 C C . THR A 1 79 ? -0.668 -4.133 7.793 1.00 96.31 79 THR A C 1
ATOM 628 O O . THR A 1 79 ? -0.549 -5.016 6.947 1.00 96.31 79 THR A O 1
ATOM 631 N N . ALA A 1 80 ? -0.890 -2.858 7.469 1.00 96.25 80 ALA A N 1
ATOM 632 C CA . ALA A 1 80 ? -0.985 -2.375 6.095 1.00 96.25 80 ALA A CA 1
ATOM 633 C C . ALA A 1 80 ? 0.335 -2.569 5.329 1.00 96.25 80 ALA A C 1
ATOM 635 O O . ALA A 1 80 ? 0.326 -3.094 4.221 1.00 96.25 80 ALA A O 1
ATOM 636 N N . GLU A 1 81 ? 1.462 -2.218 5.952 1.00 97.50 81 GLU A N 1
ATOM 637 C CA . GLU A 1 81 ? 2.814 -2.408 5.416 1.00 97.50 81 GLU A CA 1
ATOM 638 C C . GLU A 1 81 ? 3.076 -3.877 5.070 1.00 97.50 81 GLU A C 1
ATOM 640 O O . GLU A 1 81 ? 3.418 -4.181 3.931 1.00 97.50 81 GLU A O 1
ATOM 645 N N . ARG A 1 82 ? 2.812 -4.802 6.002 1.00 97.50 82 ARG A N 1
ATOM 646 C CA . ARG A 1 82 ? 2.960 -6.247 5.751 1.00 97.50 82 ARG A CA 1
ATOM 647 C C . ARG A 1 82 ? 2.052 -6.756 4.638 1.00 97.50 82 ARG A C 1
ATOM 649 O O . ARG A 1 82 ? 2.445 -7.645 3.894 1.00 97.50 82 ARG A O 1
ATOM 656 N N . SER A 1 83 ? 0.841 -6.213 4.536 1.00 97.12 83 SER A N 1
ATOM 657 C CA . SER A 1 83 ? -0.113 -6.623 3.500 1.00 97.12 83 SER A CA 1
ATOM 658 C C . SER A 1 83 ? 0.369 -6.200 2.115 1.00 97.12 83 SER A C 1
ATOM 660 O O . SER A 1 83 ? 0.332 -6.998 1.189 1.00 97.12 83 SER A O 1
ATOM 662 N N . LEU A 1 84 ? 0.891 -4.978 1.983 1.00 96.75 84 LEU A N 1
ATOM 663 C CA . LEU A 1 84 ? 1.478 -4.498 0.731 1.00 96.75 84 LEU A CA 1
ATOM 664 C C . LEU A 1 84 ? 2.758 -5.264 0.378 1.00 96.75 84 LEU A C 1
ATOM 666 O O . LEU A 1 84 ? 2.931 -5.659 -0.769 1.00 96.75 84 LEU A O 1
ATOM 670 N N . GLN A 1 85 ? 3.610 -5.565 1.359 1.00 97.50 85 GLN A N 1
ATOM 671 C CA . GLN A 1 85 ? 4.787 -6.412 1.142 1.00 97.50 85 GLN A CA 1
ATOM 672 C C . GLN A 1 85 ? 4.420 -7.815 0.652 1.00 97.50 85 GLN A C 1
ATOM 674 O O . GLN A 1 85 ? 5.061 -8.330 -0.259 1.00 97.50 85 GLN A O 1
ATOM 679 N N . ALA A 1 86 ? 3.358 -8.416 1.194 1.00 97.25 86 ALA A N 1
ATOM 680 C CA . ALA A 1 86 ? 2.858 -9.710 0.730 1.00 97.25 86 ALA A CA 1
ATOM 681 C C . ALA A 1 86 ? 2.309 -9.669 -0.709 1.00 97.25 86 ALA A C 1
ATOM 683 O O . ALA A 1 86 ? 2.314 -10.691 -1.388 1.00 97.25 86 ALA A O 1
ATOM 684 N N . LEU A 1 87 ? 1.872 -8.497 -1.180 1.00 96.44 87 LEU A N 1
ATOM 685 C CA . LEU A 1 87 ? 1.465 -8.254 -2.568 1.00 96.44 87 LEU A CA 1
ATOM 686 C C . LEU A 1 87 ? 2.653 -7.916 -3.493 1.00 96.44 87 LEU A C 1
ATOM 688 O O . LEU A 1 87 ? 2.451 -7.690 -4.681 1.00 96.44 87 LEU A O 1
ATOM 692 N N . GLY A 1 88 ? 3.886 -7.903 -2.972 1.00 96.75 88 GLY A N 1
ATOM 693 C CA . GLY A 1 88 ? 5.113 -7.684 -3.745 1.00 96.75 88 GLY A CA 1
ATOM 694 C C . GLY A 1 88 ? 5.683 -6.263 -3.685 1.00 96.75 88 GLY A C 1
ATOM 695 O O . GLY A 1 88 ? 6.652 -5.971 -4.382 1.00 96.75 88 GLY A O 1
ATOM 696 N N . TRP A 1 89 ? 5.128 -5.376 -2.854 1.00 97.25 89 TRP A N 1
ATOM 697 C CA . TRP A 1 89 ? 5.610 -3.997 -2.725 1.00 97.25 89 TRP A CA 1
ATOM 698 C C . TRP A 1 89 ? 6.791 -3.875 -1.757 1.00 97.25 89 TRP A C 1
ATOM 700 O O . TRP A 1 89 ? 6.756 -4.387 -0.638 1.00 97.25 89 TRP A O 1
ATOM 710 N N . THR A 1 90 ? 7.814 -3.110 -2.135 1.00 96.69 90 THR A N 1
ATOM 711 C CA . THR A 1 90 ? 8.969 -2.829 -1.268 1.00 96.69 90 THR A CA 1
ATOM 712 C C . THR A 1 90 ? 8.835 -1.466 -0.594 1.00 96.69 90 THR A C 1
ATOM 714 O O . THR A 1 90 ? 8.526 -0.470 -1.245 1.00 96.69 90 THR A O 1
ATOM 717 N N . LEU A 1 91 ? 9.093 -1.406 0.716 1.00 94.06 91 LEU A N 1
ATOM 718 C CA . LEU A 1 91 ? 9.141 -0.149 1.468 1.00 94.06 91 LEU A CA 1
ATOM 719 C C . LEU A 1 91 ? 10.545 0.453 1.410 1.00 94.06 91 LEU A C 1
ATOM 721 O O . LEU A 1 91 ? 11.503 -0.167 1.869 1.00 94.06 91 LEU A O 1
ATOM 725 N N . LYS A 1 92 ? 10.643 1.684 0.915 1.00 93.12 92 LYS A N 1
ATOM 726 C CA . LYS A 1 92 ? 11.877 2.462 0.804 1.00 93.12 92 LYS A CA 1
ATOM 727 C C . LYS A 1 92 ? 11.660 3.862 1.380 1.00 93.12 92 LYS A C 1
ATOM 729 O O . LYS A 1 92 ? 11.428 4.819 0.645 1.00 93.12 92 LYS A O 1
ATOM 734 N N . PRO A 1 93 ? 11.642 3.991 2.714 1.00 87.00 93 PRO A N 1
ATOM 735 C CA . PRO A 1 93 ? 11.460 5.282 3.350 1.00 87.00 93 PRO A CA 1
ATOM 736 C C . PRO A 1 93 ? 12.717 6.135 3.156 1.00 87.00 93 PRO A C 1
ATOM 738 O O . PRO A 1 93 ? 13.742 5.900 3.792 1.00 87.00 93 PRO A O 1
ATOM 741 N N . GLU A 1 94 ? 12.634 7.148 2.300 1.00 84.81 94 GLU A N 1
ATOM 742 C CA . GLU A 1 94 ? 13.683 8.155 2.146 1.00 84.81 94 GLU A CA 1
ATOM 743 C C . GLU A 1 94 ? 13.181 9.526 2.614 1.00 84.81 94 GLU A C 1
ATOM 745 O O . GLU A 1 94 ? 11.991 9.841 2.516 1.00 84.81 94 GLU A O 1
ATOM 750 N N . GLY A 1 95 ? 14.084 10.360 3.139 1.00 76.81 95 GLY A N 1
ATOM 751 C CA . GLY A 1 95 ? 13.805 11.747 3.538 1.00 76.81 95 GLY A CA 1
ATOM 752 C C . GLY A 1 95 ? 13.681 12.695 2.341 1.00 76.81 95 GLY A C 1
ATOM 753 O O . GLY A 1 95 ? 14.298 13.754 2.339 1.00 76.81 95 GLY A O 1
ATOM 754 N N . ARG A 1 96 ? 12.960 12.275 1.298 1.00 81.94 96 ARG A N 1
ATOM 755 C CA . ARG A 1 96 ? 12.752 13.007 0.042 1.00 81.94 96 ARG A CA 1
ATOM 756 C C . ARG A 1 96 ? 11.316 13.501 -0.065 1.00 81.94 96 ARG A C 1
ATOM 758 O O . ARG A 1 96 ? 10.433 13.012 0.638 1.00 81.94 96 ARG A O 1
ATOM 765 N N . ASP A 1 97 ? 11.086 14.419 -0.998 1.00 84.56 97 ASP A N 1
ATOM 766 C CA . ASP A 1 97 ? 9.740 14.869 -1.333 1.00 84.56 97 ASP A CA 1
ATOM 767 C C . ASP A 1 97 ? 8.885 13.702 -1.833 1.00 84.56 97 ASP A C 1
ATOM 769 O O . ASP A 1 97 ? 9.275 12.941 -2.728 1.00 84.56 97 ASP A O 1
ATOM 773 N N . VAL A 1 98 ? 7.707 13.568 -1.227 1.00 88.19 98 VAL A N 1
ATOM 774 C CA . VAL A 1 98 ? 6.741 12.512 -1.520 1.00 88.19 98 VAL A CA 1
ATOM 775 C C . VAL A 1 98 ? 5.449 13.097 -2.071 1.00 88.19 98 VAL A C 1
ATOM 777 O O . VAL A 1 98 ? 4.982 14.153 -1.647 1.00 88.19 98 VAL A O 1
ATOM 780 N N . TRP A 1 99 ? 4.826 12.358 -2.976 1.00 85.38 99 TRP A N 1
ATOM 781 C CA . TRP A 1 99 ? 3.446 12.547 -3.398 1.00 85.38 99 TRP A CA 1
ATOM 782 C C . TRP A 1 99 ? 2.593 11.397 -2.855 1.00 85.38 99 TRP A C 1
ATOM 784 O O . TRP A 1 99 ? 3.113 10.323 -2.535 1.00 85.38 99 TRP A O 1
ATOM 794 N N . SER A 1 100 ? 1.285 11.624 -2.701 1.00 87.12 100 SER A N 1
ATOM 795 C CA . SER A 1 100 ? 0.401 10.674 -2.027 1.00 87.12 100 SER A CA 1
ATOM 796 C C . SER A 1 100 ? -0.825 10.278 -2.839 1.00 87.12 100 SER A C 1
ATOM 798 O O . SER A 1 100 ? -1.420 11.076 -3.561 1.00 87.12 100 SER A O 1
ATOM 800 N N . ILE A 1 101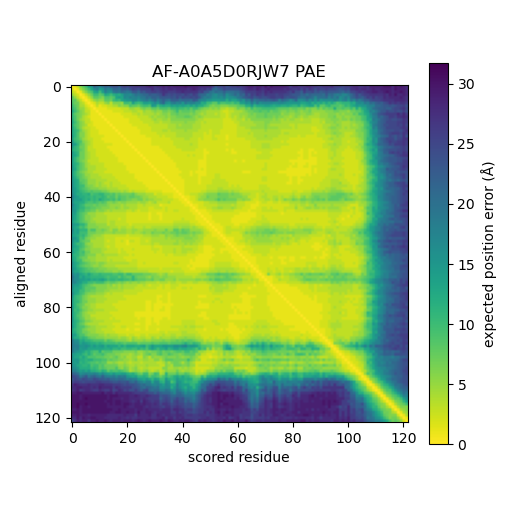 ? -1.217 9.018 -2.673 1.00 88.31 101 ILE A N 1
ATOM 801 C CA . ILE A 1 101 ? -2.475 8.454 -3.153 1.00 88.31 101 ILE A CA 1
ATOM 802 C C . ILE A 1 101 ? -3.303 8.098 -1.925 1.00 88.31 101 ILE A C 1
ATOM 804 O O . ILE A 1 101 ? -2.799 7.459 -0.999 1.00 88.31 101 ILE A O 1
ATOM 808 N N . SER A 1 102 ? -4.567 8.522 -1.881 1.00 85.94 102 SER A N 1
ATOM 809 C CA . SER A 1 102 ? -5.393 8.363 -0.683 1.00 85.94 102 SER A CA 1
ATOM 810 C C . SER A 1 102 ? -6.737 7.701 -0.974 1.00 85.94 102 SER A C 1
ATOM 812 O O . SER A 1 102 ? -7.474 8.133 -1.857 1.00 85.94 102 SER A O 1
ATOM 814 N N . PHE A 1 103 ? -7.076 6.693 -0.173 1.00 85.88 103 PHE A N 1
ATOM 815 C CA . PHE A 1 103 ? -8.265 5.859 -0.319 1.00 85.88 103 PHE A CA 1
ATOM 816 C C . PHE A 1 103 ? -9.150 6.017 0.909 1.00 85.88 103 PHE A C 1
ATOM 818 O O . PHE A 1 103 ? -8.794 5.601 2.017 1.00 85.88 103 PHE A O 1
ATOM 825 N N . ARG A 1 104 ? -10.305 6.664 0.731 1.00 83.12 104 ARG A N 1
ATOM 826 C CA . ARG A 1 104 ? -11.292 6.833 1.801 1.00 83.12 104 ARG A CA 1
ATOM 827 C C . ARG A 1 104 ? -12.183 5.601 1.867 1.00 83.12 104 ARG A C 1
ATOM 829 O O . ARG A 1 104 ? -12.789 5.216 0.871 1.00 83.12 104 ARG A O 1
ATOM 836 N N . VAL A 1 105 ? -12.320 5.036 3.058 1.00 75.00 105 VAL A N 1
ATOM 837 C CA . VAL A 1 105 ? -13.232 3.918 3.293 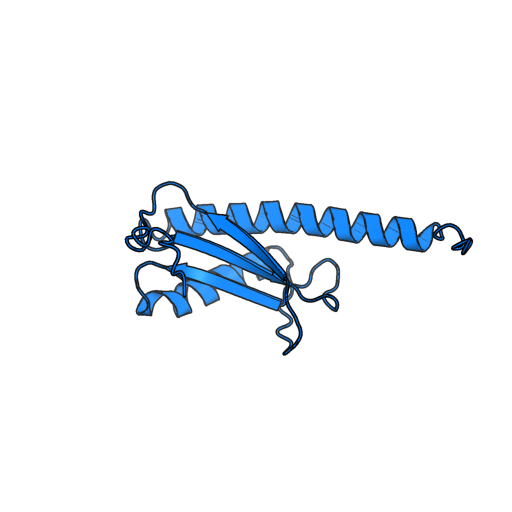1.00 75.00 105 VAL A CA 1
ATOM 838 C C . VAL A 1 105 ? -14.626 4.479 3.593 1.00 75.00 105 VAL A C 1
ATOM 840 O O . VAL A 1 105 ? -14.786 5.337 4.464 1.00 75.00 105 VAL A O 1
ATOM 843 N N . LYS A 1 106 ? -15.655 4.022 2.867 1.00 64.75 106 LYS A N 1
ATOM 844 C CA . LYS A 1 106 ? -17.051 4.394 3.153 1.00 64.75 106 LYS A CA 1
ATOM 845 C C . LYS A 1 106 ? -17.484 3.796 4.499 1.00 64.75 106 LYS A C 1
ATOM 847 O O . LYS A 1 106 ? -17.274 2.616 4.742 1.00 64.75 106 LYS A O 1
ATOM 852 N N . GLY A 1 107 ? -18.104 4.614 5.354 1.00 5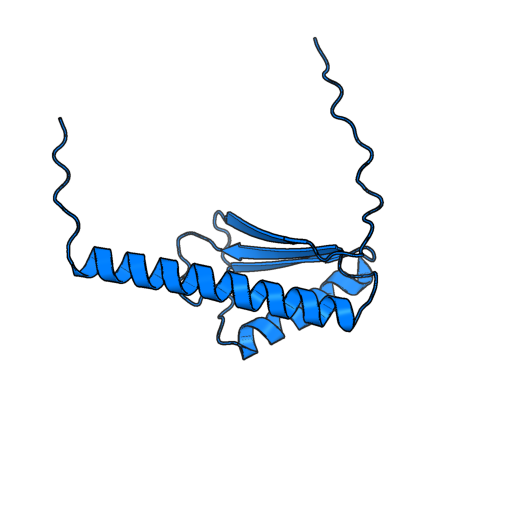6.38 107 GLY A N 1
ATOM 853 C CA . GLY A 1 107 ? -18.659 4.194 6.652 1.00 56.38 107 GLY A CA 1
ATOM 854 C C . GLY A 1 107 ? -17.906 4.715 7.881 1.00 56.38 107 GLY A C 1
ATOM 855 O O . GLY A 1 107 ? -18.495 4.810 8.954 1.00 56.38 107 GLY A O 1
ATOM 856 N N . ALA A 1 108 ? -16.652 5.149 7.734 1.00 51.78 108 ALA A N 1
ATOM 857 C CA . ALA A 1 108 ? -15.925 5.821 8.807 1.00 51.78 108 ALA A CA 1
ATOM 858 C C . ALA A 1 108 ? -16.269 7.321 8.820 1.00 51.78 108 ALA A C 1
ATOM 860 O O . ALA A 1 108 ? -15.821 8.087 7.963 1.00 51.78 108 ALA A O 1
ATOM 861 N N . ARG A 1 109 ? -17.086 7.763 9.785 1.00 46.78 109 ARG A N 1
ATOM 862 C CA . ARG A 1 109 ? -17.246 9.198 10.061 1.00 46.78 109 ARG A CA 1
ATOM 863 C C . ARG A 1 109 ? -15.989 9.694 10.767 1.00 46.78 109 ARG A C 1
ATOM 865 O O . ARG A 1 109 ? -15.700 9.285 11.884 1.00 46.78 109 ARG A O 1
ATOM 872 N N . CYS A 1 110 ? -15.256 10.587 10.113 1.00 42.69 110 CYS A N 1
ATOM 873 C CA . CYS A 1 110 ? -14.237 11.388 10.776 1.00 42.69 110 CYS A CA 1
ATOM 874 C C . CYS A 1 110 ? -14.952 12.557 11.480 1.00 42.69 110 CYS A C 1
ATOM 876 O O . CYS A 1 110 ? -15.633 13.311 10.785 1.00 42.69 110 CYS A O 1
ATOM 878 N N . PRO A 1 111 ? -14.817 12.767 12.803 1.00 43.12 111 PRO A N 1
ATOM 879 C CA . PRO A 1 111 ? -15.418 13.928 13.469 1.00 43.12 111 PRO A CA 1
ATOM 880 C C . PRO A 1 111 ? -14.794 15.273 13.058 1.00 43.12 111 PRO A C 1
ATOM 882 O O . PRO A 1 111 ? -15.258 16.319 13.487 1.00 43.12 111 PRO A O 1
ATOM 885 N N . LEU A 1 112 ? -13.733 15.274 12.244 1.00 46.91 112 LEU A N 1
ATOM 886 C CA . LEU A 1 112 ? -12.919 16.466 11.977 1.00 46.91 112 LEU A CA 1
ATOM 887 C C . LEU A 1 112 ? -13.294 17.243 10.705 1.00 46.91 112 LEU A C 1
ATOM 889 O O . LEU A 1 112 ? -12.516 18.070 10.240 1.00 46.91 112 LEU A O 1
ATOM 893 N N . THR A 1 113 ? -14.491 17.051 10.149 1.00 41.38 113 THR A N 1
ATOM 894 C CA . THR A 1 113 ? -15.024 17.945 9.104 1.00 41.38 113 THR A CA 1
ATOM 895 C C . THR A 1 113 ? -16.077 18.893 9.666 1.00 41.38 113 THR A C 1
ATOM 897 O O . THR A 1 113 ? -17.244 18.833 9.299 1.00 41.38 113 THR A O 1
ATOM 900 N N . SER A 1 114 ? -15.643 19.801 10.538 1.00 42.44 114 SER A N 1
ATOM 901 C CA . SER A 1 114 ? -16.319 21.077 10.785 1.00 42.44 114 SER A CA 1
ATOM 902 C C . SER A 1 114 ? -15.269 22.165 11.013 1.00 42.44 114 SER A C 1
ATOM 904 O O . SER A 1 114 ? -15.070 22.656 12.118 1.00 42.44 114 SER A O 1
ATOM 906 N N . ALA A 1 115 ? -14.558 22.524 9.951 1.00 39.88 115 ALA A N 1
ATOM 907 C CA . ALA A 1 115 ? -13.872 23.805 9.878 1.00 39.88 115 ALA A CA 1
ATOM 908 C C . ALA A 1 115 ? -14.072 24.347 8.465 1.00 39.88 115 ALA A C 1
ATOM 910 O O . ALA A 1 115 ? -13.265 24.151 7.558 1.00 39.88 115 ALA A O 1
ATOM 911 N N . SER A 1 116 ? -15.229 24.980 8.286 1.00 38.44 116 SER A N 1
ATOM 912 C CA . SER A 1 116 ? -15.469 25.940 7.222 1.00 38.44 116 SER A CA 1
ATOM 913 C C . SER A 1 116 ? -14.308 26.929 7.176 1.00 38.44 116 SER A C 1
ATOM 915 O O . SER A 1 116 ? -14.007 27.605 8.161 1.00 38.44 116 SER A O 1
ATOM 917 N N . ARG A 1 117 ? -13.673 27.015 6.012 1.00 36.97 117 ARG A N 1
ATOM 918 C CA . ARG A 1 117 ? -12.734 28.069 5.649 1.00 36.97 117 ARG A CA 1
ATOM 919 C C . ARG A 1 117 ? -13.503 29.398 5.650 1.00 36.97 117 ARG A C 1
ATOM 921 O O . ARG A 1 117 ? -14.141 29.725 4.658 1.00 36.97 117 ARG A O 1
ATOM 928 N N . GLN A 1 118 ? -13.490 30.136 6.760 1.00 39.72 118 GLN A N 1
ATOM 929 C CA . GLN A 1 118 ? -13.809 31.564 6.736 1.00 39.72 118 GLN A CA 1
ATOM 930 C C . GLN A 1 118 ? -12.524 32.325 6.428 1.00 39.72 118 GLN A C 1
ATOM 932 O O . GLN A 1 118 ? -11.549 32.282 7.177 1.00 39.72 118 GLN A O 1
ATOM 937 N N . SER A 1 119 ? -12.544 32.985 5.279 1.00 37.75 119 SER A N 1
ATOM 938 C CA . SER A 1 119 ? -11.637 34.052 4.887 1.00 37.75 119 SER A CA 1
ATOM 939 C C . SER A 1 119 ? -11.526 35.121 5.980 1.00 37.75 119 SER A C 1
ATOM 941 O O . SER A 1 119 ? -12.535 35.677 6.407 1.00 37.75 119 SER A O 1
ATOM 943 N N . ARG A 1 120 ? -10.297 35.455 6.369 1.00 34.78 120 ARG A N 1
ATOM 944 C CA . ARG A 1 120 ? -9.900 36.781 6.869 1.00 34.78 120 ARG A CA 1
ATOM 945 C C . ARG A 1 120 ? -8.729 37.184 5.957 1.00 34.78 120 ARG A C 1
ATOM 947 O O . ARG A 1 120 ? -7.811 36.386 5.833 1.00 34.78 120 ARG A O 1
ATOM 954 N N . GLY A 1 121 ? -8.718 38.270 5.190 1.00 31.31 121 GLY A N 1
ATOM 955 C CA . GLY A 1 121 ? -9.451 39.517 5.337 1.00 31.31 121 GLY A CA 1
ATOM 956 C C . GLY A 1 121 ? -8.768 40.386 6.380 1.00 31.31 121 GLY A C 1
ATOM 957 O O . GLY A 1 121 ? -9.357 40.530 7.441 1.00 31.31 121 GLY A O 1
ATOM 958 N N . TRP A 1 122 ? -7.543 40.840 6.085 1.00 39.38 122 TRP A N 1
ATOM 959 C CA . TRP A 1 122 ? -6.896 42.095 6.496 1.00 39.38 122 TRP A CA 1
ATOM 960 C C . TRP A 1 122 ? -5.868 42.442 5.419 1.00 39.38 122 TRP A C 1
ATOM 962 O O . TRP A 1 122 ? -5.138 41.507 5.016 1.00 39.38 122 TRP A O 1
#

Radius of gyration: 18.18 Å; Cα contacts (8 Å, |Δi|>4): 151; chains: 1; bounding box: 33×52×50 Å

Sequence (122 aa):
MHDYPPRSPETLAAMERTRAAGKQLEADALAVAIWLAARTPGILVRLEIQRHHGCEDHEIAYVVPHVTERQTRRKLRATAERSLQALGWTLKPEGRDVWSISFRVKGARCPLTSASRQSRGW